Protein AF-W4LZW8-F1 (afdb_monomer)

Secondary structure (DSSP, 8-state):
-------------TT---TTTSS-HHHHHHHHHHHHHHHHHHHHHHHHHHHHHHHHHHHHHHHH--HHHHHHHTT--HHHHHHH-SSHHHHHHHHHHHHHHHHHHHHHHHHH--S-HHHHHHHHHHHTT-

Radius of gyration: 27.64 Å; Cα contacts (8 Å, |Δi|>4): 59; chains: 1; bounding box: 55×24×98 Å

Foldseek 3Di:
DDDDDDDPPDDDDPDPPDVVCVVPPVVVVVVVVVVVVVVVVLVVVLVLLLVVQVVQCVVPNPVSRDLVVSCVVVVHDSVVSCVNPVDSVRSVVVNVVVVVVVLVVLLVVLVPDPDDPVVSVVSSVVVVVD

InterPro domains:
  IPR001647 DNA-binding HTH domain, TetR-type [PF00440] (49-95)
  IPR001647 DNA-binding HTH domain, TetR-type [PR00455] (49-62)
  IPR001647 DNA-binding HTH domain, TetR-type [PR00455] (70-93)
  IPR001647 DNA-binding HTH domain, TetR-type [PS50977] (43-103)
  IPR009057 Homedomain-like superfamily [SSF46689] (37-109)
  IPR050109 HTH-type, TetR-like transcriptional regulator [PTHR30055] (33-118)

Solvent-accessible surface area (backbone atoms only — not comparable to full-atom values): 7794 Å² total; per-residue (Å²): 138,80,88,86,84,80,84,81,88,72,80,78,75,95,80,80,85,57,76,82,66,71,66,41,63,67,58,53,51,49,52,50,51,50,50,53,51,52,49,51,57,50,50,54,48,51,53,52,53,49,53,52,48,49,53,33,34,73,77,46,35,81,82,46,49,48,68,65,60,48,17,61,76,67,77,45,54,61,69,60,48,46,72,79,35,87,46,67,67,52,51,51,50,51,49,53,52,52,51,52,52,53,51,51,50,43,52,55,56,20,67,69,46,94,59,57,72,70,54,23,51,48,54,33,58,58,61,75,76,109

Nearest PDB structures (foldseek):
  6o6o-assembly1_B  TM=8.878E-01  e=2.098E-03  Mycobacterium tuberculosis
  7amt-assembly1_A  TM=8.253E-01  e=6.378E-03  Vibrio alginolyticus
  7amt-assembly1_B  TM=8.260E-01  e=1.080E-02  Vibrio alginolyticus
  2ras-assembly1_A  TM=7.663E-01  e=1.080E-02  Novosphingobium aromaticivorans DSM 12444
  2oi8-assembly1_A-2  TM=8.938E-01  e=2.450E-02  Streptomyces coelicolor

Organism: NCBI:txid1429439

pLDDT: mean 80.89, std 19.83, range [30.4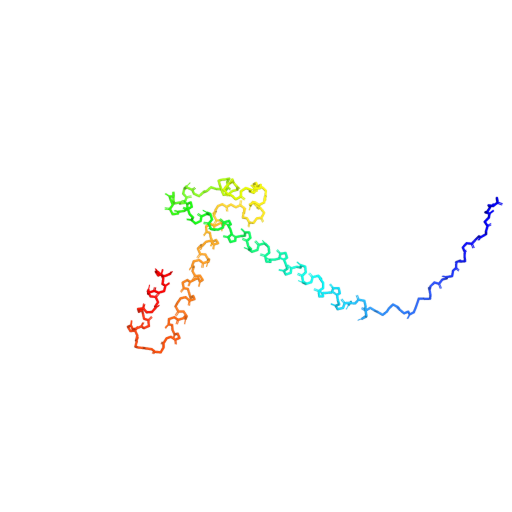1, 98.06]

Mean predicted aligned error: 12.81 Å

Structure (mmCIF, N/CA/C/O backbone):
data_AF-W4LZW8-F1
#
_entry.id   AF-W4LZW8-F1
#
loop_
_atom_site.group_PDB
_atom_site.id
_atom_site.type_symbol
_atom_site.label_atom_id
_atom_site.label_alt_id
_atom_site.label_comp_id
_atom_site.label_asym_id
_atom_site.label_entity_id
_atom_site.label_seq_id
_atom_site.pdbx_PDB_ins_code
_atom_site.Cartn_x
_atom_site.Cartn_y
_atom_site.Cartn_z
_atom_site.occupancy
_atom_site.B_iso_or_equiv
_atom_site.auth_seq_id
_atom_site.auth_comp_id
_atom_site.auth_asym_id
_atom_site.auth_atom_id
_atom_site.pdbx_PDB_model_num
ATOM 1 N N . MET A 1 1 ? 20.388 -12.692 67.267 1.00 38.53 1 MET A N 1
ATOM 2 C CA . MET A 1 1 ? 19.864 -11.326 67.482 1.00 38.53 1 MET A CA 1
ATOM 3 C C . MET A 1 1 ? 21.015 -10.372 67.188 1.00 38.53 1 MET A C 1
ATOM 5 O O . MET A 1 1 ? 21.883 -10.217 68.027 1.00 38.53 1 MET A O 1
ATOM 9 N N . THR A 1 2 ? 21.331 -10.168 65.909 1.00 36.78 2 THR A N 1
ATOM 10 C CA . THR A 1 2 ? 20.801 -9.127 64.997 1.00 36.78 2 THR A CA 1
ATOM 11 C C . THR A 1 2 ? 21.436 -7.756 65.234 1.00 36.78 2 THR A C 1
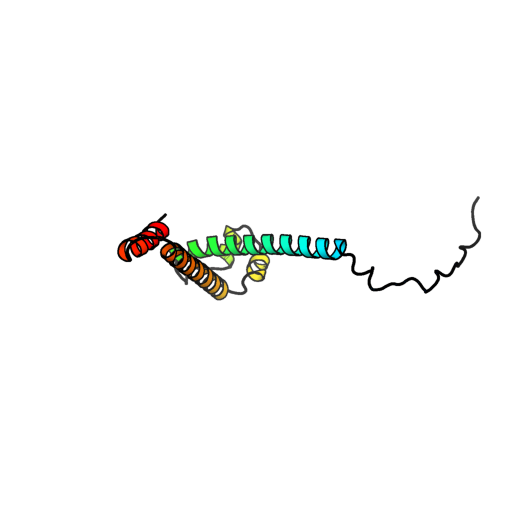ATOM 13 O O . THR A 1 2 ? 21.139 -7.128 66.242 1.00 36.78 2 THR A O 1
ATOM 16 N N . SER A 1 3 ? 22.181 -7.316 64.205 1.00 30.41 3 SER A N 1
ATOM 17 C CA . SER A 1 3 ? 22.252 -5.934 63.690 1.00 30.41 3 SER A CA 1
ATOM 18 C C . SER A 1 3 ? 23.046 -4.909 64.511 1.00 30.41 3 SER A C 1
ATOM 20 O O . SER A 1 3 ? 22.818 -4.759 65.698 1.00 30.41 3 SER A O 1
ATOM 22 N N . THR A 1 4 ? 23.967 -4.104 63.975 1.00 40.25 4 THR A N 1
ATOM 23 C CA . THR A 1 4 ? 24.503 -3.840 62.620 1.00 40.25 4 THR A CA 1
ATOM 24 C C . THR A 1 4 ? 25.813 -3.056 62.833 1.00 40.25 4 THR A C 1
ATOM 26 O O . THR A 1 4 ? 25.855 -2.251 63.766 1.00 40.25 4 THR A O 1
ATOM 29 N N . PRO A 1 5 ? 26.832 -3.165 61.958 1.00 36.16 5 PRO A N 1
ATOM 30 C CA . PRO A 1 5 ? 27.616 -1.965 61.674 1.00 36.16 5 PRO A CA 1
ATOM 31 C C . PRO A 1 5 ? 27.781 -1.682 60.173 1.00 36.16 5 PRO A C 1
ATOM 33 O O . PRO A 1 5 ? 28.109 -2.554 59.380 1.00 36.16 5 PRO A O 1
ATOM 36 N N . ALA A 1 6 ? 27.495 -0.416 59.859 1.00 43.62 6 ALA A N 1
ATOM 37 C CA . ALA A 1 6 ? 27.974 0.455 58.786 1.00 43.62 6 ALA A CA 1
ATOM 38 C C . ALA A 1 6 ? 28.478 -0.154 57.459 1.00 43.62 6 ALA A C 1
ATOM 40 O O . ALA A 1 6 ? 29.506 -0.821 57.398 1.00 43.62 6 ALA A O 1
ATOM 41 N N . LEU A 1 7 ? 27.820 0.251 56.364 1.00 49.19 7 LEU A N 1
ATOM 42 C CA . LEU A 1 7 ? 28.400 0.250 55.018 1.00 49.19 7 LEU A CA 1
ATOM 43 C C . LEU A 1 7 ? 29.714 1.056 55.004 1.00 49.19 7 LEU A C 1
ATOM 45 O O . LEU A 1 7 ? 29.702 2.208 55.452 1.00 49.19 7 LEU A O 1
ATOM 49 N N . PRO A 1 8 ? 30.816 0.542 54.431 1.00 38.59 8 PRO A N 1
ATOM 50 C CA . PRO A 1 8 ? 31.935 1.391 54.070 1.00 38.59 8 PRO A CA 1
ATOM 51 C C . PRO A 1 8 ? 31.528 2.242 52.865 1.00 38.59 8 PRO A C 1
ATOM 53 O O . PRO A 1 8 ? 31.247 1.735 51.779 1.00 38.59 8 PRO A O 1
ATOM 56 N N . SER A 1 9 ? 31.500 3.558 53.066 1.00 49.22 9 SER A N 1
ATOM 57 C CA . SER A 1 9 ? 31.494 4.541 51.991 1.00 49.22 9 SER A CA 1
ATOM 58 C C . SER A 1 9 ? 32.859 4.520 51.297 1.00 49.22 9 SER A C 1
ATOM 60 O O . SER A 1 9 ? 33.755 5.286 51.659 1.00 49.22 9 SER A O 1
ATOM 62 N N . GLU A 1 10 ? 33.047 3.641 50.320 1.00 41.56 10 GLU A N 1
ATOM 63 C CA . GLU A 1 10 ? 34.252 3.657 49.495 1.00 41.56 10 GLU A CA 1
ATOM 64 C C . GLU A 1 10 ? 33.929 4.280 48.141 1.00 41.56 10 GLU A C 1
ATOM 66 O O . GLU A 1 10 ? 33.232 3.728 47.292 1.00 41.56 10 GLU A O 1
ATOM 71 N N . LYS A 1 11 ? 34.382 5.524 48.006 1.00 40.31 11 LYS A N 1
ATOM 72 C CA . LYS A 1 11 ? 34.258 6.364 46.823 1.00 40.31 11 LYS A CA 1
ATOM 73 C C . LYS A 1 11 ? 34.828 5.616 45.614 1.00 40.31 11 LYS A C 1
ATOM 75 O O . LYS A 1 11 ? 36.042 5.439 45.524 1.00 40.31 11 LYS A O 1
ATOM 80 N N . ALA A 1 12 ? 33.968 5.216 44.677 1.00 42.91 12 ALA A N 1
ATOM 81 C CA . ALA A 1 12 ? 34.404 4.771 43.359 1.00 42.91 12 ALA A CA 1
ATOM 82 C C . ALA A 1 12 ? 35.243 5.893 42.720 1.00 42.91 12 ALA A C 1
ATOM 84 O O . ALA A 1 12 ? 34.799 7.039 42.620 1.00 42.91 12 ALA A O 1
ATOM 85 N N . LYS A 1 13 ? 36.496 5.577 42.385 1.00 40.72 13 LYS A N 1
ATOM 86 C CA . LYS A 1 13 ? 37.484 6.527 41.861 1.00 40.72 13 LYS A CA 1
ATOM 87 C C . LYS A 1 13 ? 36.990 7.136 40.534 1.00 40.72 13 LYS A C 1
ATOM 89 O O . LYS A 1 13 ? 36.634 6.379 39.634 1.00 40.72 13 LYS A O 1
ATOM 94 N N . PRO 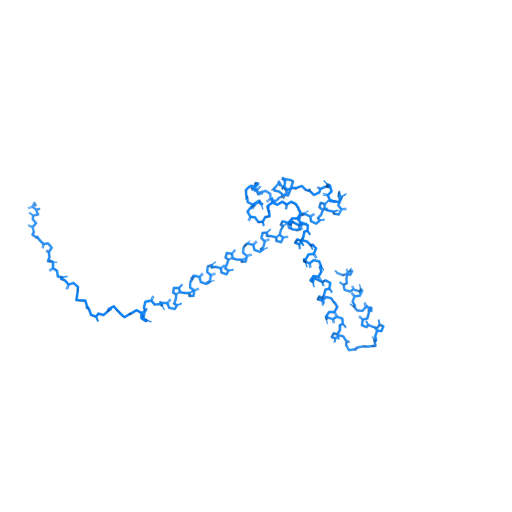A 1 14 ? 37.001 8.470 40.370 1.00 45.50 14 PRO A N 1
ATOM 95 C CA . PRO A 1 14 ? 36.499 9.131 39.169 1.00 45.50 14 PRO A CA 1
ATOM 96 C C . PRO A 1 14 ? 37.608 9.279 38.117 1.00 45.50 14 PRO A C 1
ATOM 98 O O . PRO A 1 14 ? 38.033 10.397 37.853 1.00 45.50 14 PRO A O 1
ATOM 101 N N . HIS A 1 15 ? 38.118 8.177 37.550 1.00 45.38 15 HIS A N 1
ATOM 102 C CA . HIS A 1 15 ? 39.120 8.281 36.474 1.00 45.38 15 HIS A CA 1
ATOM 103 C C . HIS A 1 15 ? 39.057 7.259 35.327 1.00 45.38 15 HIS A C 1
ATOM 105 O O . HIS A 1 15 ? 39.804 7.446 34.377 1.00 45.38 15 HIS A O 1
ATOM 111 N N . ASP A 1 16 ? 38.119 6.304 35.317 1.00 43.69 16 ASP A N 1
ATOM 112 C CA . ASP A 1 16 ? 37.977 5.336 34.207 1.00 43.69 16 ASP A CA 1
ATOM 113 C C . ASP A 1 16 ? 36.577 5.358 33.561 1.00 43.69 16 ASP A C 1
ATOM 115 O O . ASP A 1 16 ? 36.010 4.324 33.218 1.00 43.69 16 ASP A O 1
ATOM 119 N N . PHE A 1 17 ? 35.976 6.541 33.403 1.00 53.06 17 PHE A N 1
ATOM 120 C CA . PHE A 1 17 ? 34.810 6.693 32.526 1.00 53.06 17 PHE A CA 1
ATOM 121 C C . PHE A 1 17 ? 35.321 7.041 31.125 1.00 53.06 17 PHE A C 1
ATOM 123 O O . PHE A 1 17 ? 35.410 8.213 30.770 1.00 53.06 17 PHE A O 1
ATOM 130 N N . ASP A 1 18 ? 35.735 6.025 30.366 1.00 54.31 18 ASP A N 1
ATOM 131 C CA . ASP A 1 18 ? 36.104 6.183 28.959 1.00 54.31 18 ASP A CA 1
ATOM 132 C C . ASP A 1 18 ? 34.827 6.185 28.091 1.00 54.31 18 ASP A C 1
ATOM 134 O O . ASP A 1 18 ? 34.208 5.133 27.895 1.00 54.31 18 ASP A O 1
ATOM 138 N N . PRO A 1 19 ? 34.391 7.339 27.553 1.00 49.47 19 PRO A N 1
ATOM 139 C CA . PRO A 1 19 ? 33.178 7.424 26.744 1.00 49.47 19 PRO A CA 1
ATOM 140 C C . PRO A 1 19 ? 33.281 6.665 25.408 1.00 49.47 19 PRO A C 1
ATOM 142 O O . PRO A 1 19 ? 32.253 6.450 24.766 1.00 49.47 19 PRO A O 1
ATOM 145 N N . LEU A 1 20 ? 34.479 6.233 24.990 1.00 51.66 20 LEU A N 1
ATOM 146 C CA . LEU A 1 20 ? 34.696 5.499 23.738 1.00 51.66 20 LEU A CA 1
ATOM 147 C C . LEU A 1 20 ? 34.488 3.981 23.869 1.00 51.66 20 LEU A C 1
ATOM 149 O O . LEU A 1 20 ? 34.338 3.310 22.850 1.00 51.66 20 LEU A O 1
ATOM 153 N N . THR A 1 21 ? 34.404 3.439 25.090 1.00 52.66 21 THR A N 1
ATOM 154 C CA . THR A 1 21 ? 34.023 2.031 25.340 1.00 52.66 21 THR A CA 1
ATOM 155 C C . THR A 1 21 ? 32.546 1.866 25.715 1.00 52.66 21 THR A C 1
ATOM 157 O O . THR A 1 21 ? 32.000 0.774 25.585 1.00 52.66 21 THR A O 1
ATOM 160 N N . PHE A 1 22 ? 31.866 2.952 26.109 1.00 49.91 22 PHE A N 1
ATOM 161 C CA . PHE A 1 22 ? 30.431 2.964 26.428 1.00 49.91 22 PHE A CA 1
ATOM 162 C C . PHE A 1 22 ? 29.524 2.829 25.190 1.00 49.91 22 PHE A C 1
ATOM 164 O O . PHE A 1 22 ? 28.357 2.453 25.308 1.00 49.91 22 PHE A O 1
ATOM 171 N N . PHE A 1 23 ? 30.050 3.082 23.987 1.00 53.72 23 PHE A N 1
ATOM 172 C CA . PHE A 1 23 ? 29.369 2.762 22.730 1.00 53.72 23 PHE A CA 1
ATOM 173 C C . PHE A 1 23 ? 29.531 1.261 22.439 1.00 53.72 23 PHE A C 1
ATOM 175 O O . PHE A 1 23 ? 30.196 0.853 21.488 1.00 53.72 23 PHE A O 1
ATOM 182 N N . ASP A 1 24 ? 28.976 0.433 23.329 1.00 64.44 24 ASP A N 1
ATOM 183 C CA . ASP A 1 24 ? 29.031 -1.020 23.234 1.00 64.44 24 ASP A CA 1
ATOM 184 C C . ASP A 1 24 ? 28.456 -1.448 21.878 1.00 64.44 24 ASP A C 1
ATOM 186 O O . ASP A 1 24 ? 27.274 -1.271 21.563 1.00 64.44 24 ASP A O 1
ATOM 190 N N . VAL A 1 25 ? 29.337 -1.977 21.034 1.00 64.69 25 VAL A N 1
ATOM 191 C CA . VAL A 1 25 ? 29.007 -2.399 19.675 1.00 64.69 25 VAL A CA 1
ATOM 192 C C . VAL A 1 25 ? 27.906 -3.465 19.704 1.00 64.69 25 VAL A C 1
ATOM 194 O O . VAL A 1 25 ? 27.023 -3.443 18.851 1.00 64.69 25 VAL A O 1
ATOM 197 N N . SER A 1 26 ? 27.873 -4.328 20.724 1.00 68.25 26 SER A N 1
ATOM 198 C CA . SER A 1 26 ? 26.813 -5.3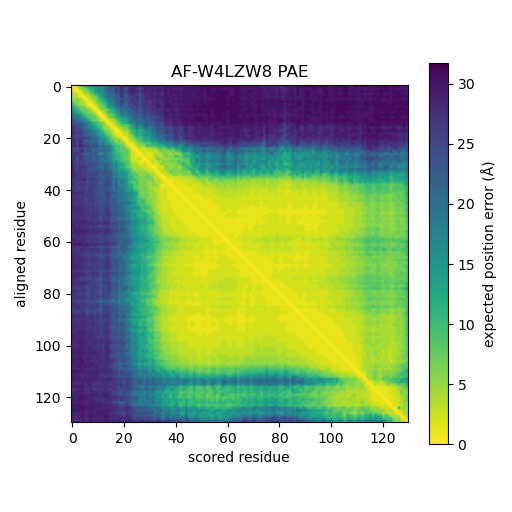23 20.926 1.00 68.25 26 SER A CA 1
ATOM 199 C C . SER A 1 26 ? 25.461 -4.677 21.278 1.00 68.25 26 SER A C 1
ATOM 201 O O . SER A 1 26 ? 24.433 -5.121 20.764 1.00 68.25 26 SER A O 1
ATOM 203 N N . TYR A 1 27 ? 25.429 -3.578 22.038 1.00 70.25 27 TYR A N 1
ATOM 204 C CA . TYR A 1 27 ? 24.214 -2.789 22.268 1.00 70.25 27 TYR A CA 1
ATOM 205 C C . TYR A 1 27 ? 23.687 -2.174 20.967 1.00 70.25 27 TYR A C 1
ATOM 207 O O . TYR A 1 27 ? 22.500 -2.297 20.668 1.00 70.25 27 TYR A O 1
ATOM 215 N N . ILE A 1 28 ? 24.556 -1.584 20.141 1.00 72.69 28 ILE A N 1
ATOM 216 C CA . ILE A 1 28 ? 24.159 -1.005 18.843 1.00 72.69 28 ILE A CA 1
ATOM 217 C C . ILE A 1 28 ? 23.668 -2.095 17.893 1.00 72.69 28 ILE A C 1
ATOM 219 O O . ILE A 1 28 ? 22.607 -1.936 17.294 1.00 72.69 28 ILE A O 1
ATOM 223 N N . TYR A 1 29 ? 24.372 -3.227 17.800 1.00 68.62 29 TYR A N 1
ATOM 224 C CA . TYR A 1 29 ? 23.912 -4.380 17.024 1.00 68.62 29 TYR A CA 1
ATOM 225 C C . TYR A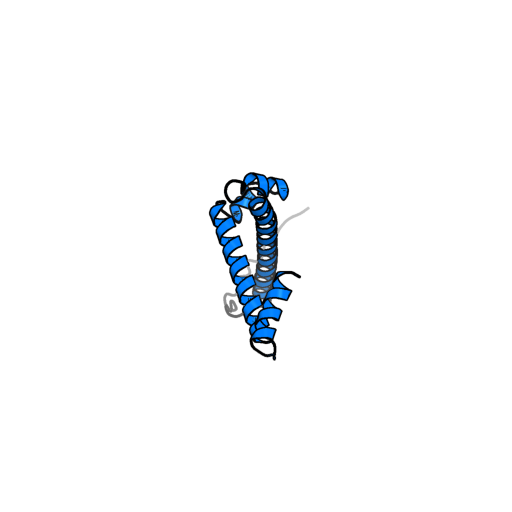 1 29 ? 22.572 -4.913 17.542 1.00 68.62 29 TYR A C 1
ATOM 227 O O . TYR A 1 29 ? 21.697 -5.213 16.734 1.00 68.62 29 TYR A O 1
ATOM 235 N N . GLY A 1 30 ? 22.365 -4.982 18.859 1.00 69.62 30 GLY A N 1
ATOM 236 C CA . GLY A 1 30 ? 21.100 -5.392 19.470 1.00 69.62 30 GLY A CA 1
ATOM 237 C C . GLY A 1 30 ? 19.946 -4.436 19.153 1.00 69.62 30 GLY A C 1
ATOM 238 O O . GLY A 1 30 ? 18.866 -4.876 18.752 1.00 69.62 30 GLY A O 1
ATOM 239 N N . VAL A 1 31 ? 20.177 -3.124 19.256 1.00 73.06 31 VAL A N 1
ATOM 240 C CA . VAL A 1 31 ? 19.201 -2.081 18.903 1.00 73.06 31 VAL A CA 1
ATOM 241 C C . VAL A 1 31 ? 18.897 -2.104 17.403 1.00 73.06 31 VAL A C 1
ATOM 243 O O . VAL A 1 31 ? 17.725 -2.081 17.021 1.00 73.06 31 VAL A O 1
ATOM 246 N N . MET A 1 32 ? 19.910 -2.218 16.540 1.00 73.25 32 MET A N 1
ATOM 247 C CA . MET A 1 32 ? 19.727 -2.330 15.089 1.00 73.25 32 MET A CA 1
ATOM 248 C C . MET A 1 32 ? 18.999 -3.619 14.699 1.00 73.25 32 MET A C 1
ATOM 250 O O . MET A 1 32 ? 18.097 -3.575 13.864 1.00 73.25 32 MET A O 1
ATOM 254 N N . ALA A 1 33 ? 19.322 -4.756 15.321 1.00 73.56 33 ALA A N 1
ATOM 255 C CA . ALA A 1 33 ? 18.659 -6.033 15.064 1.00 73.56 33 ALA A CA 1
ATOM 256 C C . ALA A 1 33 ? 17.181 -6.009 15.484 1.00 73.56 33 ALA A C 1
ATOM 258 O O . ALA A 1 33 ? 16.322 -6.488 14.737 1.00 73.56 33 ALA A O 1
ATOM 259 N N . ASN A 1 34 ? 16.869 -5.411 16.638 1.00 79.62 34 ASN A N 1
ATOM 260 C CA . ASN A 1 34 ? 15.494 -5.226 17.104 1.00 79.62 34 ASN A CA 1
ATOM 261 C C . ASN A 1 34 ? 14.721 -4.272 16.175 1.00 79.62 34 ASN A C 1
ATOM 263 O O . ASN A 1 34 ? 13.626 -4.596 15.718 1.00 79.62 34 ASN A O 1
ATOM 267 N N . THR A 1 35 ? 15.340 -3.155 15.789 1.00 83.50 35 THR A N 1
ATOM 268 C CA . THR A 1 35 ? 14.755 -2.190 14.845 1.00 83.50 35 THR A CA 1
ATOM 269 C C . THR A 1 35 ? 14.497 -2.829 13.481 1.00 83.50 35 THR A C 1
ATOM 271 O O . THR A 1 35 ? 13.417 -2.662 12.926 1.00 83.50 35 THR A O 1
ATOM 274 N N . ALA A 1 36 ? 15.426 -3.637 12.966 1.00 86.38 36 ALA A N 1
ATOM 275 C CA . ALA A 1 36 ? 15.260 -4.345 11.699 1.00 86.38 36 ALA A CA 1
ATOM 276 C C . ALA A 1 36 ? 14.149 -5.404 11.761 1.00 86.38 36 ALA A C 1
ATOM 278 O O . ALA A 1 36 ? 13.406 -5.573 10.795 1.00 86.38 36 ALA A O 1
ATOM 279 N N . ARG A 1 37 ? 14.005 -6.117 12.887 1.00 85.44 37 ARG A N 1
ATOM 280 C CA . ARG A 1 37 ? 12.881 -7.041 13.097 1.00 85.44 37 ARG A CA 1
ATOM 281 C C . ARG A 1 37 ? 11.554 -6.289 13.116 1.00 85.44 37 ARG A C 1
ATOM 283 O O . ARG A 1 37 ? 10.655 -6.656 12.368 1.00 85.44 37 ARG A O 1
ATOM 290 N N . LYS A 1 38 ? 11.465 -5.224 13.910 1.00 88.19 38 LYS A N 1
ATOM 291 C CA . LYS A 1 38 ? 10.271 -4.384 14.009 1.00 88.19 38 LYS A CA 1
ATOM 292 C C . LYS A 1 38 ? 9.906 -3.756 12.661 1.00 88.19 38 LYS A C 1
ATOM 294 O O . LYS A 1 38 ? 8.735 -3.733 12.311 1.00 88.19 38 LYS A O 1
ATOM 299 N N . GLN A 1 39 ? 10.896 -3.320 11.881 1.00 90.25 39 GLN A N 1
ATOM 300 C CA . GLN A 1 39 ? 10.688 -2.797 10.530 1.00 90.25 39 GLN A CA 1
ATOM 301 C C . GLN A 1 39 ? 10.137 -3.866 9.584 1.00 90.25 39 GLN A C 1
ATOM 303 O O . GLN A 1 39 ? 9.231 -3.583 8.810 1.00 90.25 39 GLN A O 1
ATOM 308 N N . ARG A 1 40 ? 10.649 -5.103 9.647 1.00 90.88 40 ARG A N 1
ATOM 309 C CA . ARG A 1 40 ? 10.106 -6.212 8.847 1.00 90.88 40 ARG A CA 1
ATOM 310 C C . ARG A 1 40 ? 8.663 -6.523 9.225 1.00 90.88 40 ARG A C 1
ATOM 312 O O . ARG A 1 40 ? 7.839 -6.672 8.336 1.00 90.88 40 ARG A O 1
ATOM 319 N N . GLU A 1 41 ? 8.358 -6.589 10.518 1.00 92.75 41 GLU A N 1
ATOM 320 C CA . GLU A 1 41 ? 6.989 -6.807 11.007 1.00 92.75 41 GLU A CA 1
ATOM 321 C C . GLU A 1 41 ? 6.052 -5.663 10.581 1.00 92.75 41 GLU A C 1
ATOM 323 O O . GLU A 1 41 ? 4.907 -5.906 10.202 1.00 92.75 41 GLU A O 1
ATOM 328 N N . TRP A 1 42 ? 6.549 -4.422 10.587 1.00 92.56 42 TRP A N 1
ATOM 329 C CA . TRP A 1 42 ? 5.822 -3.253 10.096 1.00 92.56 42 TRP A CA 1
ATOM 330 C C . TRP A 1 42 ? 5.518 -3.357 8.599 1.00 92.56 42 TRP A C 1
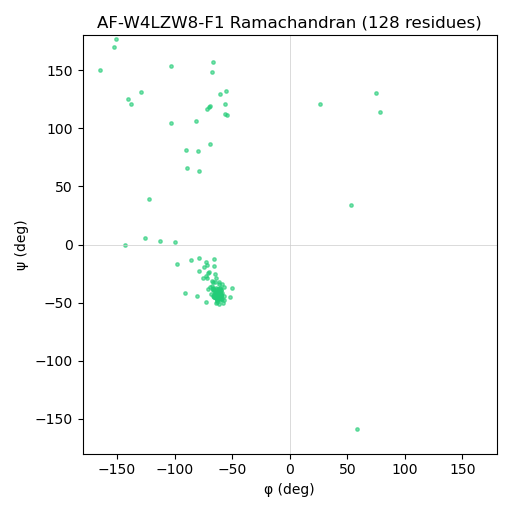ATOM 332 O O . TRP A 1 42 ? 4.365 -3.219 8.200 1.00 92.56 42 TRP A O 1
ATOM 342 N N . GLN A 1 43 ? 6.530 -3.674 7.788 1.00 93.56 43 GLN A N 1
ATOM 343 C CA . GLN A 1 43 ? 6.383 -3.816 6.340 1.00 93.56 43 GLN A CA 1
ATOM 344 C C . GLN A 1 43 ? 5.439 -4.965 5.973 1.00 93.56 43 GLN A C 1
ATOM 346 O O . GLN A 1 43 ? 4.570 -4.805 5.125 1.00 93.56 43 GLN A O 1
ATOM 351 N N . GLN A 1 44 ? 5.559 -6.105 6.660 1.00 95.00 44 GLN A N 1
ATOM 352 C CA . GLN A 1 44 ? 4.676 -7.255 6.462 1.00 95.00 44 GLN A CA 1
ATOM 353 C C . GLN A 1 44 ? 3.212 -6.900 6.733 1.00 95.00 44 GLN A C 1
ATOM 355 O O . GLN A 1 44 ? 2.328 -7.344 6.003 1.00 95.00 44 GLN A O 1
ATOM 360 N N . ARG A 1 45 ? 2.940 -6.089 7.762 1.00 95.69 45 ARG A N 1
ATOM 361 C CA . ARG A 1 45 ? 1.582 -5.596 8.024 1.00 95.69 45 ARG A CA 1
ATOM 362 C C . ARG A 1 45 ? 1.089 -4.668 6.929 1.00 95.69 45 ARG A C 1
ATOM 364 O O . ARG A 1 45 ? -0.045 -4.839 6.493 1.00 95.69 45 ARG A O 1
ATOM 371 N N . GLU A 1 46 ? 1.911 -3.728 6.470 1.00 96.62 46 GLU A N 1
ATOM 372 C CA . GLU A 1 46 ? 1.542 -2.874 5.336 1.00 96.62 46 GLU A CA 1
ATOM 373 C C . GLU A 1 46 ? 1.199 -3.712 4.103 1.00 96.62 46 GLU A C 1
ATOM 375 O O . GLU A 1 46 ? 0.163 -3.485 3.486 1.00 96.62 46 GLU A O 1
ATOM 380 N N . ASP A 1 47 ? 1.988 -4.740 3.791 1.00 96.62 47 ASP A N 1
ATOM 381 C CA . ASP A 1 47 ? 1.727 -5.608 2.641 1.00 96.62 47 ASP A CA 1
ATOM 382 C C . ASP A 1 47 ? 0.401 -6.378 2.769 1.00 96.62 47 ASP A C 1
ATOM 384 O O . ASP A 1 47 ? -0.338 -6.493 1.786 1.00 96.62 47 ASP A O 1
ATOM 388 N N . LEU A 1 48 ? 0.053 -6.846 3.975 1.00 97.50 48 LEU A N 1
ATOM 389 C CA . LEU A 1 48 ? -1.247 -7.471 4.256 1.00 97.50 48 LEU A CA 1
ATOM 390 C C . LEU A 1 48 ? -2.407 -6.481 4.072 1.00 97.50 48 LEU A C 1
ATOM 392 O O . LEU A 1 48 ? -3.393 -6.801 3.402 1.00 97.50 48 LEU A O 1
ATOM 396 N N . ILE A 1 49 ? -2.270 -5.267 4.614 1.00 97.94 49 ILE A N 1
ATOM 397 C CA . ILE A 1 49 ? -3.247 -4.176 4.472 1.00 97.94 49 ILE A CA 1
ATOM 398 C C . ILE A 1 49 ? -3.472 -3.851 2.994 1.00 97.94 49 ILE A C 1
ATOM 400 O O . ILE A 1 49 ? -4.613 -3.830 2.523 1.00 97.94 49 ILE A O 1
ATOM 404 N N . LEU A 1 50 ? -2.390 -3.657 2.239 1.00 97.94 50 LEU A N 1
ATOM 405 C CA . LEU A 1 50 ? -2.441 -3.331 0.815 1.00 97.94 50 LEU A CA 1
ATOM 406 C C . LEU A 1 50 ? -2.984 -4.499 -0.021 1.00 97.94 50 LEU A C 1
ATOM 408 O O . LEU A 1 50 ? -3.643 -4.271 -1.035 1.00 97.94 50 LEU A O 1
ATOM 412 N N . GLY A 1 51 ? -2.754 -5.746 0.399 1.00 97.56 51 GLY A N 1
ATOM 413 C CA . GLY A 1 51 ? -3.333 -6.942 -0.216 1.00 97.56 51 GLY A CA 1
ATOM 414 C C . GLY A 1 51 ? -4.862 -6.960 -0.154 1.00 97.56 51 GLY A C 1
ATOM 415 O O . GLY A 1 51 ? -5.517 -7.103 -1.188 1.00 97.56 51 GLY A O 1
ATOM 416 N N . VAL A 1 52 ? -5.434 -6.746 1.033 1.00 97.94 52 VAL A N 1
ATOM 417 C CA . VAL A 1 52 ? -6.895 -6.676 1.221 1.00 97.94 52 VAL A CA 1
ATOM 418 C C . VAL A 1 52 ? -7.489 -5.466 0.502 1.00 97.94 52 VAL A C 1
ATOM 420 O O . VAL A 1 52 ? -8.493 -5.585 -0.203 1.00 97.94 52 VAL A O 1
ATOM 423 N N . ALA A 1 53 ? -6.847 -4.304 0.621 1.00 98.06 53 ALA A N 1
ATOM 424 C CA . ALA A 1 53 ? -7.288 -3.085 -0.044 1.00 98.06 53 ALA A CA 1
ATOM 425 C C . ALA A 1 53 ? -7.306 -3.219 -1.578 1.00 98.06 53 ALA A C 1
ATOM 427 O O . ALA A 1 53 ? -8.232 -2.722 -2.222 1.00 98.06 53 ALA A O 1
ATOM 428 N N . ARG A 1 54 ? -6.335 -3.932 -2.170 1.00 97.50 54 ARG A N 1
ATOM 429 C CA . ARG A 1 54 ? -6.334 -4.255 -3.607 1.00 97.50 54 ARG A CA 1
ATOM 430 C C . ARG A 1 54 ? -7.567 -5.055 -4.017 1.00 97.50 54 ARG A C 1
ATOM 432 O O . ARG A 1 54 ? -8.172 -4.710 -5.026 1.00 97.50 54 ARG A O 1
ATOM 439 N N . GLN A 1 55 ? -7.967 -6.065 -3.244 1.00 97.19 55 GLN A N 1
ATOM 440 C CA . GLN A 1 55 ? -9.186 -6.826 -3.549 1.00 97.19 55 GLN A CA 1
ATOM 441 C C . GLN A 1 55 ? -10.436 -5.944 -3.501 1.00 97.19 55 GLN A C 1
ATOM 443 O O . GLN A 1 55 ? -11.219 -5.927 -4.446 1.00 97.19 55 GLN A O 1
ATOM 448 N N . MET A 1 56 ? -10.571 -5.109 -2.467 1.00 97.56 56 MET A N 1
ATOM 449 C CA . MET A 1 56 ? -11.700 -4.175 -2.372 1.00 97.56 56 MET A CA 1
ATOM 450 C C . MET A 1 56 ? -11.753 -3.187 -3.545 1.00 97.56 56 MET A C 1
ATOM 452 O O . MET A 1 56 ? -12.838 -2.862 -4.028 1.00 97.56 56 MET A O 1
ATOM 456 N N . LEU A 1 57 ? -10.592 -2.719 -4.019 1.00 96.75 57 LEU A N 1
ATOM 457 C CA . LEU A 1 57 ? -10.501 -1.861 -5.202 1.00 96.75 57 LEU A CA 1
ATOM 458 C C . LEU A 1 57 ? -10.918 -2.592 -6.483 1.00 96.75 57 LEU A C 1
ATOM 460 O O . LEU A 1 57 ? -11.582 -1.984 -7.320 1.00 96.75 57 LEU A O 1
ATOM 464 N N . LEU A 1 58 ? -10.554 -3.865 -6.646 1.00 95.75 58 LEU A N 1
ATOM 465 C CA . LEU A 1 58 ? -10.957 -4.662 -7.810 1.00 95.75 58 LEU A CA 1
ATOM 466 C C . LEU A 1 58 ? -12.469 -4.925 -7.829 1.00 95.75 58 LEU A C 1
ATOM 468 O O . LEU A 1 58 ? -13.079 -4.892 -8.895 1.00 95.75 58 LEU A O 1
ATOM 472 N N . GLU A 1 59 ? -13.077 -5.147 -6.665 1.00 96.31 59 GLU A N 1
ATOM 473 C CA . GLU A 1 59 ? -14.506 -5.457 -6.542 1.00 96.31 59 GLU A CA 1
ATOM 474 C C . GLU A 1 59 ? -15.407 -4.216 -6.613 1.00 96.31 59 GLU A C 1
ATOM 476 O O . GLU A 1 59 ? -16.452 -4.236 -7.263 1.00 96.31 59 GLU A O 1
ATOM 481 N N . GLY A 1 60 ? -15.033 -3.138 -5.917 1.00 94.56 60 GLY A N 1
ATOM 482 C CA . GLY A 1 60 ? -15.899 -1.973 -5.696 1.00 94.56 60 GLY A CA 1
ATOM 483 C C . GLY A 1 60 ? -15.288 -0.636 -6.108 1.00 94.56 60 GLY A C 1
ATOM 484 O O . GLY A 1 60 ? -15.872 0.420 -5.838 1.00 94.56 60 GLY A O 1
ATOM 485 N N . GLY A 1 61 ? -14.106 -0.648 -6.725 1.00 95.12 61 GLY A N 1
ATOM 486 C CA . GLY A 1 61 ? -13.369 0.562 -7.061 1.00 95.12 61 GLY A CA 1
ATOM 487 C C . GLY A 1 61 ? -13.051 1.416 -5.832 1.00 95.12 61 GLY A C 1
ATOM 488 O O . GLY A 1 61 ? -13.070 0.974 -4.682 1.00 95.12 61 GLY A O 1
ATOM 489 N N . TYR A 1 62 ? -12.790 2.696 -6.075 1.00 95.38 62 TYR A N 1
ATOM 490 C CA . TYR A 1 62 ? -12.420 3.647 -5.026 1.00 95.38 62 TYR A CA 1
ATOM 491 C C . TYR A 1 62 ? -13.493 3.847 -3.939 1.00 95.38 62 TYR A C 1
ATOM 493 O O . TYR A 1 62 ? -13.182 4.118 -2.775 1.00 95.38 62 TYR A O 1
ATOM 501 N N . LEU A 1 63 ? -14.770 3.743 -4.315 1.00 95.94 63 LEU A N 1
ATOM 502 C CA . LEU A 1 63 ? -15.885 3.887 -3.377 1.00 95.94 63 LEU A CA 1
ATOM 503 C C . LEU A 1 63 ? -16.048 2.645 -2.491 1.00 95.94 63 LEU A C 1
ATOM 505 O O . LEU A 1 63 ? -16.481 2.782 -1.349 1.00 95.94 63 LEU A O 1
ATOM 509 N N . GLY A 1 64 ? -15.666 1.465 -2.987 1.00 94.69 64 GLY A N 1
ATOM 510 C CA . GLY A 1 64 ? -15.654 0.217 -2.222 1.00 94.69 64 GLY A CA 1
ATOM 511 C C . GLY A 1 64 ? -14.516 0.113 -1.203 1.00 94.69 64 GLY A C 1
ATOM 512 O O . GLY A 1 64 ? -14.626 -0.660 -0.251 1.00 94.69 64 GLY A O 1
ATOM 513 N N . LEU A 1 65 ? -13.452 0.909 -1.361 1.00 97.31 65 LEU A N 1
ATOM 514 C CA . LEU A 1 65 ? -12.324 0.946 -0.433 1.00 97.31 65 LEU A CA 1
ATOM 515 C C . LEU A 1 65 ? -12.728 1.586 0.905 1.00 97.31 65 LEU A C 1
ATOM 517 O O . LEU A 1 65 ? -13.083 2.768 0.965 1.00 97.31 65 LEU A O 1
ATOM 521 N N . ASN A 1 66 ? -12.638 0.810 1.986 1.00 97.19 66 ASN A N 1
ATOM 522 C CA . ASN A 1 66 ? -13.067 1.223 3.319 1.00 97.19 66 ASN A CA 1
ATOM 523 C C . ASN A 1 66 ? -12.090 0.730 4.401 1.00 97.19 66 ASN A C 1
ATOM 525 O O . ASN A 1 66 ? -11.843 -0.467 4.520 1.00 97.19 66 ASN A O 1
ATOM 529 N N . MET A 1 67 ? -11.586 1.662 5.215 1.00 97.69 67 MET A N 1
ATOM 530 C CA . MET A 1 67 ? -10.607 1.404 6.280 1.00 97.69 67 MET A CA 1
ATOM 531 C C . MET A 1 67 ? -11.119 0.441 7.359 1.00 97.69 67 MET A C 1
ATOM 533 O O . MET A 1 67 ? -10.374 -0.425 7.812 1.00 97.69 67 MET A O 1
ATOM 537 N N . ASP A 1 68 ? -12.393 0.549 7.736 1.00 97.31 68 ASP A N 1
ATOM 538 C CA . ASP A 1 68 ? -12.996 -0.313 8.754 1.00 97.31 68 ASP A CA 1
ATOM 539 C C . ASP A 1 68 ? -13.124 -1.750 8.253 1.00 97.31 68 ASP A C 1
ATOM 541 O O . ASP A 1 68 ? -12.764 -2.688 8.960 1.00 97.31 68 ASP A O 1
ATOM 545 N N . ARG A 1 69 ? -13.543 -1.925 6.994 1.00 97.31 69 ARG A N 1
ATOM 546 C CA . ARG A 1 69 ? -13.630 -3.255 6.376 1.00 97.31 69 ARG A CA 1
ATOM 547 C C . ARG A 1 69 ? -12.257 -3.908 6.236 1.00 97.31 69 ARG A C 1
ATOM 549 O O . ARG A 1 69 ? -12.164 -5.128 6.317 1.00 97.31 69 ARG A O 1
ATOM 556 N N . ILE A 1 70 ? -11.198 -3.123 6.019 1.00 97.50 70 ILE A N 1
ATOM 557 C CA . ILE A 1 70 ? -9.824 -3.647 5.999 1.00 97.50 70 ILE A CA 1
ATOM 558 C C . ILE A 1 70 ? -9.430 -4.148 7.393 1.00 97.50 70 ILE A C 1
ATOM 560 O O . ILE A 1 70 ? -8.873 -5.237 7.509 1.00 97.50 70 ILE A O 1
ATOM 564 N N . ALA A 1 71 ? -9.740 -3.380 8.444 1.00 97.31 71 ALA A N 1
ATOM 565 C CA . ALA A 1 71 ? -9.483 -3.781 9.826 1.00 97.31 71 ALA A CA 1
ATOM 566 C C . ALA A 1 71 ? -10.207 -5.090 10.177 1.00 97.31 71 ALA A C 1
ATOM 568 O O . ALA A 1 71 ? -9.589 -6.013 10.702 1.00 97.31 71 ALA A O 1
ATOM 569 N N . GLU A 1 72 ? -11.491 -5.185 9.821 1.00 97.44 72 GLU A N 1
ATOM 570 C CA . GLU A 1 72 ? -12.317 -6.380 10.019 1.00 97.44 72 GLU A CA 1
ATOM 571 C C . GLU A 1 72 ? -11.758 -7.597 9.275 1.00 97.44 72 GLU A C 1
ATOM 573 O O . GLU A 1 72 ? -11.601 -8.657 9.873 1.00 97.44 72 GLU A O 1
ATOM 578 N N . ALA A 1 73 ? -11.402 -7.442 7.997 1.00 96.94 73 ALA A N 1
ATOM 579 C CA . ALA A 1 73 ? -10.887 -8.534 7.171 1.00 96.94 73 ALA A CA 1
ATOM 580 C C . ALA A 1 73 ? -9.536 -9.092 7.652 1.00 96.94 73 ALA A C 1
ATOM 582 O O . ALA A 1 73 ? -9.218 -10.245 7.369 1.00 96.94 73 ALA A O 1
ATOM 583 N N . LEU A 1 74 ? -8.739 -8.282 8.354 1.00 96.81 74 LEU A N 1
ATOM 584 C CA . LEU A 1 74 ? -7.443 -8.678 8.914 1.00 96.81 74 LEU A CA 1
ATOM 585 C C . LEU A 1 74 ? -7.502 -9.016 10.409 1.00 96.81 74 LEU A C 1
ATOM 587 O O . LEU A 1 74 ? -6.460 -9.296 11.000 1.00 96.81 74 LEU A O 1
ATOM 591 N N . GLU A 1 75 ? -8.686 -8.957 11.025 1.00 96.69 75 GLU A N 1
ATOM 592 C CA . GLU A 1 75 ? -8.878 -9.124 12.472 1.00 96.69 75 GLU A CA 1
ATOM 593 C C . GLU A 1 75 ? -7.992 -8.175 13.307 1.00 96.69 75 GLU A C 1
ATOM 595 O O . GLU A 1 75 ? -7.525 -8.496 14.403 1.00 96.69 75 GLU A O 1
ATOM 600 N N . TYR A 1 76 ? -7.751 -6.968 12.788 1.00 96.12 76 TYR A N 1
ATOM 601 C CA . TYR A 1 76 ? -6.970 -5.928 13.451 1.00 96.12 76 TYR A CA 1
ATOM 602 C C . TYR A 1 76 ? -7.864 -4.854 14.054 1.00 96.12 76 TYR A C 1
ATOM 604 O O . TYR A 1 76 ? -8.969 -4.571 13.596 1.00 96.12 76 TYR A O 1
ATOM 612 N N . SER A 1 77 ? -7.358 -4.197 15.099 1.00 97.00 77 SER A N 1
ATOM 613 C CA . SER A 1 77 ? -8.040 -3.022 15.631 1.00 97.00 77 SER A CA 1
ATOM 614 C C . SER A 1 77 ? -7.985 -1.879 14.615 1.00 97.00 77 SER A C 1
ATOM 616 O O . SER A 1 77 ? -6.984 -1.713 13.913 1.00 97.00 77 SER A O 1
ATOM 618 N N . LYS A 1 78 ? -9.018 -1.025 14.594 1.00 96.06 78 LYS A N 1
ATOM 619 C CA . LYS A 1 78 ? -9.011 0.198 13.775 1.00 96.06 78 LYS A CA 1
ATOM 620 C C . LYS A 1 78 ? -7.746 1.021 14.031 1.00 96.06 78 LYS A C 1
ATOM 622 O O . LYS A 1 78 ? -7.071 1.412 13.089 1.00 96.06 78 LYS A O 1
ATOM 627 N N . GLY A 1 79 ? -7.374 1.202 15.302 1.00 97.00 79 GLY A N 1
ATOM 628 C CA . GLY A 1 79 ? -6.166 1.935 15.689 1.00 97.00 79 GLY A CA 1
ATOM 629 C C . GLY A 1 79 ? -4.886 1.361 15.078 1.00 97.00 79 GLY A C 1
ATOM 630 O O . GLY A 1 79 ? -4.021 2.127 14.676 1.00 97.00 79 GLY A O 1
ATOM 631 N N . THR A 1 80 ? -4.788 0.036 14.939 1.00 95.38 80 THR A N 1
ATOM 632 C CA . THR A 1 80 ? -3.655 -0.618 14.267 1.00 95.38 80 THR A CA 1
ATOM 633 C C . THR A 1 80 ? -3.597 -0.243 12.790 1.00 95.38 80 THR A C 1
ATOM 635 O O . THR A 1 80 ? -2.532 0.133 12.319 1.00 95.38 80 THR A O 1
ATOM 638 N N . ILE A 1 81 ? -4.721 -0.278 12.068 1.00 97.06 81 ILE A N 1
ATOM 639 C CA . ILE A 1 81 ? -4.758 0.131 10.654 1.00 97.06 81 ILE A CA 1
ATOM 640 C C . ILE A 1 81 ? -4.407 1.614 10.510 1.00 97.06 81 ILE A C 1
ATOM 642 O O . ILE A 1 81 ? -3.540 1.964 9.712 1.00 97.06 81 ILE A O 1
ATOM 646 N N . TYR A 1 82 ? -5.019 2.469 11.332 1.00 96.50 82 TYR A N 1
ATOM 647 C CA . TYR A 1 82 ? -4.785 3.914 11.309 1.00 96.50 82 TYR A CA 1
ATOM 648 C C . TYR A 1 82 ? -3.362 4.319 11.720 1.00 96.50 82 TYR A C 1
ATOM 650 O O . TYR A 1 82 ? -2.924 5.421 11.403 1.00 96.50 82 TYR A O 1
ATOM 658 N N . GLN A 1 83 ? -2.621 3.435 12.395 1.00 96.12 83 GLN A N 1
ATOM 659 C CA . GLN A 1 83 ? -1.205 3.639 12.690 1.00 96.12 83 GLN A CA 1
ATOM 660 C C . GLN A 1 83 ? -0.317 3.491 11.441 1.00 96.12 83 GLN A C 1
ATOM 662 O O . GLN A 1 83 ? 0.746 4.106 11.378 1.00 96.12 83 GLN A O 1
ATOM 667 N N . HIS A 1 84 ? -0.742 2.676 10.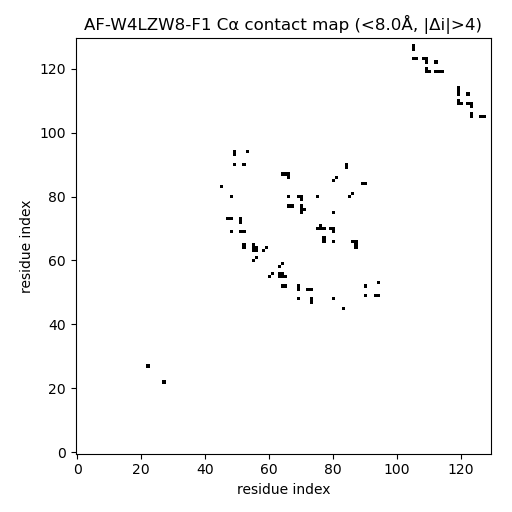473 1.00 95.81 84 HIS A N 1
ATOM 668 C CA . HIS A 1 84 ? -0.041 2.476 9.204 1.00 95.81 84 HIS A CA 1
ATOM 669 C C . HIS A 1 84 ? -0.521 3.450 8.122 1.00 95.81 84 HIS A C 1
ATOM 671 O O . HIS A 1 84 ? 0.301 3.999 7.396 1.00 95.81 84 HIS A O 1
ATOM 677 N N . PHE A 1 85 ? -1.834 3.685 8.029 1.00 97.31 85 PHE A N 1
ATOM 678 C CA . PHE A 1 85 ? -2.431 4.562 7.020 1.00 97.31 85 PHE A CA 1
ATOM 679 C C . PHE A 1 85 ? -3.522 5.429 7.636 1.00 97.31 85 PHE A C 1
ATOM 681 O O . PHE A 1 85 ? -4.517 4.920 8.152 1.00 97.31 85 PHE A O 1
ATOM 688 N N . SER A 1 86 ? -3.369 6.746 7.548 1.00 96.06 86 SER A N 1
ATOM 689 C CA . SER A 1 86 ? -4.280 7.702 8.179 1.00 96.06 86 SER A CA 1
ATOM 690 C C . SER A 1 86 ? -5.639 7.786 7.472 1.00 96.06 86 SER A C 1
ATOM 692 O O . SER A 1 86 ? -6.660 8.076 8.100 1.00 96.06 86 SER A O 1
ATOM 694 N N . CYS A 1 87 ? -5.673 7.492 6.171 1.00 97.19 87 CYS A N 1
ATOM 695 C CA . CYS A 1 87 ? -6.869 7.527 5.339 1.00 97.19 87 CYS A CA 1
ATOM 696 C C . CYS A 1 87 ? -6.779 6.548 4.158 1.00 97.19 87 CYS A C 1
ATOM 698 O O . CYS A 1 87 ? -5.727 5.976 3.864 1.00 97.19 87 CYS A O 1
ATOM 700 N N . LYS A 1 88 ? -7.899 6.355 3.452 1.00 96.75 88 LYS A N 1
ATOM 701 C CA . LYS A 1 88 ? -7.959 5.426 2.312 1.00 96.75 88 LYS A CA 1
ATOM 702 C C . LYS A 1 88 ? -7.182 5.929 1.091 1.00 96.75 88 LYS A C 1
ATOM 704 O O . LYS A 1 88 ? -6.761 5.134 0.256 1.00 96.75 88 LYS A O 1
ATOM 709 N N . GLU A 1 89 ? -6.985 7.238 0.982 1.00 97.94 89 GLU A N 1
ATOM 710 C CA . GLU A 1 89 ? -6.198 7.886 -0.061 1.00 97.94 89 GLU A CA 1
ATOM 711 C C . GLU A 1 89 ? -4.710 7.533 0.072 1.00 97.94 89 GLU A C 1
ATOM 713 O O . GLU A 1 89 ? -4.053 7.281 -0.938 1.00 97.94 89 GLU A O 1
ATOM 718 N N . GLU A 1 90 ? -4.187 7.435 1.300 1.00 97.81 90 GLU A N 1
ATOM 719 C CA . GLU A 1 90 ? -2.820 6.957 1.544 1.00 97.81 90 GLU A CA 1
ATOM 720 C C . GLU A 1 90 ? -2.659 5.490 1.146 1.00 97.81 90 GLU A C 1
ATOM 722 O O . GLU A 1 90 ? -1.694 5.145 0.464 1.00 97.81 90 GLU A O 1
ATOM 727 N N . VAL A 1 91 ? -3.635 4.643 1.491 1.00 97.81 91 VAL A N 1
ATOM 728 C CA . VAL A 1 91 ? -3.664 3.238 1.055 1.00 97.81 91 VAL A CA 1
ATOM 729 C C . VAL A 1 91 ? -3.633 3.155 -0.472 1.00 97.81 91 VAL A C 1
ATOM 731 O O . VAL A 1 91 ? -2.824 2.423 -1.040 1.00 97.81 91 VAL A O 1
ATOM 734 N N . LEU A 1 92 ? -4.472 3.939 -1.158 1.00 97.62 92 LEU A N 1
ATOM 735 C CA . LEU A 1 92 ? -4.496 3.978 -2.620 1.00 97.62 92 LEU A CA 1
ATOM 736 C C . LEU A 1 92 ? -3.151 4.440 -3.198 1.00 97.62 92 LEU A C 1
ATOM 738 O O . LEU A 1 92 ? -2.632 3.814 -4.120 1.00 97.62 92 LEU A O 1
ATOM 742 N N . SER A 1 93 ? -2.572 5.509 -2.650 1.00 97.62 93 SER A N 1
ATOM 743 C CA . SER A 1 93 ? -1.269 6.032 -3.072 1.00 97.62 93 SER A CA 1
ATOM 744 C C . SER A 1 93 ? -0.156 4.989 -2.914 1.00 97.62 93 SER A C 1
ATOM 746 O O . SER A 1 93 ? 0.651 4.786 -3.828 1.00 97.62 93 SER A O 1
ATOM 748 N N . ALA A 1 94 ? -0.151 4.259 -1.797 1.00 96.94 94 ALA A N 1
ATOM 749 C CA . ALA A 1 94 ? 0.790 3.174 -1.547 1.00 96.94 94 ALA A CA 1
ATOM 750 C C . ALA A 1 94 ? 0.613 2.016 -2.544 1.00 96.94 94 ALA A C 1
ATOM 752 O O . ALA A 1 94 ? 1.601 1.536 -3.102 1.00 96.94 94 ALA A O 1
ATOM 753 N N . ILE A 1 95 ? -0.629 1.619 -2.852 1.00 97.00 95 ILE A N 1
ATOM 754 C CA . ILE A 1 95 ? -0.916 0.611 -3.888 1.00 97.00 95 ILE A CA 1
ATOM 755 C C . ILE A 1 95 ? -0.393 1.068 -5.252 1.00 97.00 95 ILE A C 1
ATOM 757 O O . ILE A 1 95 ? 0.273 0.289 -5.937 1.00 97.00 95 ILE A O 1
ATOM 761 N N . CYS A 1 96 ? -0.661 2.314 -5.647 1.00 96.19 96 CYS A N 1
ATOM 762 C CA . CYS A 1 96 ? -0.177 2.876 -6.909 1.00 96.19 96 CYS A CA 1
ATOM 763 C C . CYS A 1 96 ? 1.353 2.876 -6.972 1.00 96.19 96 CYS A C 1
ATOM 765 O O . CYS A 1 96 ? 1.929 2.483 -7.985 1.00 96.19 96 CYS A O 1
ATOM 767 N N . THR A 1 97 ? 2.009 3.256 -5.876 1.00 96.31 97 THR A N 1
ATOM 768 C CA . THR A 1 97 ? 3.472 3.279 -5.769 1.00 96.31 97 THR A CA 1
ATOM 769 C C . THR A 1 97 ? 4.061 1.874 -5.902 1.00 96.31 97 THR A C 1
ATOM 771 O O . THR A 1 97 ? 4.964 1.671 -6.713 1.00 96.31 97 THR A O 1
ATOM 774 N N . GLN A 1 98 ? 3.514 0.885 -5.183 1.00 94.62 98 GLN A N 1
ATOM 775 C CA . GLN A 1 98 ? 3.933 -0.517 -5.309 1.00 94.62 98 GLN A CA 1
ATOM 776 C C . GLN A 1 98 ? 3.721 -1.043 -6.733 1.00 94.62 98 GLN A C 1
ATOM 778 O O . GLN A 1 98 ? 4.605 -1.691 -7.287 1.00 94.62 98 GLN A O 1
ATOM 783 N N . SER A 1 99 ? 2.578 -0.730 -7.346 1.00 93.50 99 SER A N 1
ATOM 784 C CA . SER A 1 99 ? 2.253 -1.183 -8.704 1.00 93.50 99 SER A CA 1
ATOM 785 C C . SER A 1 99 ? 3.213 -0.587 -9.734 1.00 93.50 99 SER A C 1
ATOM 787 O O . SER A 1 99 ? 3.708 -1.294 -10.608 1.00 93.50 99 SER A O 1
ATOM 789 N N . LEU A 1 100 ? 3.535 0.704 -9.613 1.00 94.44 100 LEU A N 1
ATOM 790 C CA . LEU A 1 100 ? 4.477 1.366 -10.511 1.00 94.44 100 LEU A CA 1
ATOM 791 C C . LEU A 1 100 ? 5.901 0.818 -10.350 1.00 94.44 100 LEU A C 1
ATOM 793 O O . LEU A 1 100 ? 6.586 0.617 -11.352 1.00 94.44 100 LEU A O 1
ATOM 797 N N . ALA A 1 101 ? 6.330 0.535 -9.117 1.00 93.62 101 ALA A N 1
ATOM 798 C CA . ALA A 1 101 ? 7.615 -0.110 -8.854 1.00 93.62 101 ALA A CA 1
ATOM 799 C C . ALA A 1 101 ? 7.683 -1.510 -9.488 1.00 93.62 101 ALA A C 1
ATOM 801 O O . ALA A 1 101 ? 8.630 -1.810 -10.210 1.00 93.62 101 ALA A O 1
ATOM 802 N N . GLN A 1 102 ? 6.634 -2.323 -9.325 1.00 90.75 102 GLN A N 1
ATOM 803 C CA . GLN A 1 102 ? 6.537 -3.642 -9.961 1.00 90.75 102 GLN A CA 1
ATOM 804 C C . GLN A 1 102 ? 6.592 -3.550 -11.490 1.00 90.75 102 GLN A C 1
ATOM 806 O O . GLN A 1 102 ? 7.302 -4.320 -12.136 1.00 90.75 102 GLN A O 1
ATOM 811 N N . MET A 1 103 ? 5.885 -2.584 -12.087 1.00 90.56 103 MET A N 1
ATOM 812 C CA . MET A 1 103 ? 5.967 -2.343 -13.529 1.00 90.56 103 MET A CA 1
ATOM 813 C C . MET A 1 103 ? 7.392 -1.964 -13.948 1.00 90.56 103 MET A C 1
ATOM 815 O O . MET A 1 103 ? 7.905 -2.520 -14.918 1.00 90.56 103 MET A O 1
ATOM 819 N N . ALA A 1 104 ? 8.050 -1.059 -13.219 1.00 91.62 104 ALA A N 1
ATOM 820 C CA . ALA A 1 104 ? 9.429 -0.660 -13.494 1.00 91.62 104 ALA A CA 1
ATOM 821 C C . ALA A 1 104 ? 10.399 -1.854 -13.435 1.00 91.62 104 ALA A C 1
ATOM 823 O O . ALA A 1 104 ? 11.234 -2.003 -14.331 1.00 91.62 104 ALA A O 1
ATOM 824 N N . ASP A 1 105 ? 10.237 -2.742 -12.454 1.00 90.62 105 ASP A N 1
ATOM 825 C CA . ASP A 1 105 ? 11.038 -3.961 -12.325 1.00 90.62 105 ASP A CA 1
ATOM 826 C C . ASP A 1 105 ? 10.824 -4.918 -13.503 1.00 90.62 105 ASP A C 1
ATOM 828 O O . ASP A 1 105 ? 11.793 -5.454 -14.050 1.00 90.62 105 ASP A O 1
ATOM 832 N N . LEU A 1 106 ? 9.578 -5.095 -13.958 1.00 87.25 106 LEU A N 1
ATOM 833 C CA . LEU A 1 106 ? 9.275 -5.898 -15.147 1.00 87.25 106 LEU A CA 1
ATOM 834 C C . LEU A 1 106 ? 9.961 -5.334 -16.398 1.00 87.25 106 LEU A C 1
ATOM 836 O O . LEU A 1 106 ? 10.544 -6.096 -17.177 1.00 87.25 106 LEU A O 1
ATOM 840 N N . PHE A 1 107 ? 9.955 -4.010 -16.580 1.00 87.06 107 PHE A N 1
ATOM 841 C CA . PHE A 1 107 ? 10.672 -3.360 -17.681 1.00 87.06 107 PHE A CA 1
ATOM 842 C C . PHE A 1 107 ? 12.188 -3.547 -17.567 1.00 87.06 107 PHE A C 1
ATOM 844 O O . PHE A 1 107 ? 12.837 -3.896 -18.558 1.00 87.06 107 PHE A O 1
ATOM 851 N N . ALA A 1 108 ? 12.757 -3.370 -16.372 1.00 87.56 108 ALA A N 1
ATOM 852 C CA . ALA A 1 108 ? 14.185 -3.555 -16.129 1.00 87.56 108 ALA A CA 1
ATOM 853 C C . ALA A 1 108 ? 14.630 -4.992 -16.450 1.00 87.56 108 ALA A C 1
ATOM 855 O O . ALA A 1 108 ? 15.623 -5.194 -17.151 1.00 87.56 108 ALA A O 1
ATOM 856 N N . GLN A 1 109 ? 13.854 -5.992 -16.029 1.00 82.44 109 GLN A N 1
ATOM 857 C CA . GLN A 1 109 ? 14.108 -7.407 -16.322 1.00 82.44 109 GLN A CA 1
ATOM 858 C C . GLN A 1 109 ? 13.889 -7.759 -17.801 1.00 82.44 109 GLN A C 1
ATOM 860 O O . GLN A 1 109 ? 14.628 -8.553 -18.377 1.00 82.44 109 GLN A O 1
ATOM 865 N N . GLY A 1 110 ? 12.896 -7.166 -18.464 1.00 83.50 110 GLY A N 1
ATOM 866 C CA . GLY A 1 110 ? 12.740 -7.300 -19.915 1.00 83.50 110 GLY A CA 1
ATOM 867 C C . GLY A 1 110 ? 13.941 -6.743 -20.681 1.00 83.50 110 GLY A C 1
ATOM 868 O O . GLY A 1 110 ? 14.361 -7.297 -21.700 1.00 83.50 110 GLY A O 1
ATOM 869 N N . ASN A 1 111 ? 14.548 -5.678 -20.156 1.00 80.62 111 ASN A N 1
ATOM 870 C CA . ASN A 1 111 ? 15.733 -5.063 -20.733 1.00 80.62 111 ASN A CA 1
ATOM 871 C C . ASN A 1 111 ? 16.992 -5.944 -20.575 1.00 80.62 111 ASN A C 1
ATOM 873 O O . ASN A 1 111 ? 17.885 -5.848 -21.412 1.00 80.62 111 ASN A O 1
ATOM 877 N N . THR A 1 112 ? 17.072 -6.843 -19.591 1.00 83.19 112 THR A N 1
ATOM 878 C CA . THR A 1 112 ? 18.203 -7.790 -19.481 1.00 83.19 112 THR A CA 1
ATOM 879 C C . THR A 1 112 ? 18.091 -8.988 -20.427 1.00 83.19 112 THR A C 1
ATOM 881 O O . THR A 1 112 ? 19.071 -9.705 -20.628 1.00 83.19 112 THR A O 1
ATOM 884 N N . PHE A 1 113 ? 16.932 -9.204 -21.059 1.00 78.69 113 PHE A N 1
ATOM 885 C CA . PHE A 1 113 ? 16.748 -10.291 -22.016 1.00 78.69 113 PHE A CA 1
ATOM 886 C C . PHE A 1 113 ? 17.549 -10.043 -23.307 1.00 78.69 113 PHE A C 1
ATOM 888 O O . PHE A 1 113 ? 17.318 -9.064 -24.024 1.00 78.69 113 PHE A O 1
ATOM 895 N N . SER A 1 114 ? 18.477 -10.954 -23.612 1.00 72.19 114 SER A N 1
ATOM 896 C CA . SER A 1 114 ? 19.299 -10.935 -24.827 1.00 72.19 114 SER A CA 1
ATOM 897 C C . SER A 1 114 ? 18.502 -11.493 -26.010 1.00 72.19 114 SER A C 1
ATOM 899 O O . SER A 1 114 ? 18.596 -12.667 -26.358 1.00 72.19 114 SER A O 1
ATOM 901 N N . GLY A 1 115 ? 17.651 -10.649 -26.587 1.00 81.75 115 GLY A N 1
ATOM 902 C CA 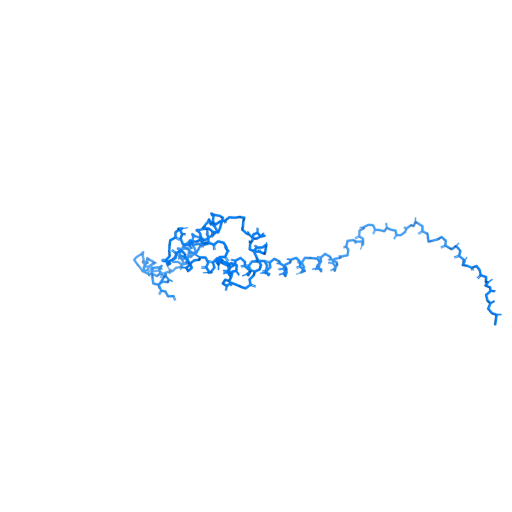. GLY A 1 115 ? 16.829 -10.967 -27.751 1.00 81.75 115 GLY A CA 1
ATOM 903 C C . GLY A 1 115 ? 16.532 -9.722 -28.581 1.00 81.75 115 GLY A C 1
ATOM 904 O O . GLY A 1 115 ? 16.895 -8.598 -28.221 1.00 81.75 115 GLY A O 1
ATOM 905 N N . ARG A 1 116 ? 15.847 -9.899 -29.708 1.00 85.00 116 ARG A N 1
ATOM 906 C CA . ARG A 1 116 ? 15.388 -8.781 -30.546 1.00 85.00 116 ARG A CA 1
ATOM 907 C C . ARG A 1 116 ? 14.339 -7.972 -29.786 1.00 85.00 116 ARG A C 1
ATOM 909 O O . ARG A 1 116 ? 13.641 -8.498 -28.923 1.00 85.00 116 ARG A O 1
ATOM 916 N N . THR A 1 117 ? 14.146 -6.706 -30.152 1.00 83.19 117 THR A N 1
ATOM 917 C CA . THR A 1 117 ? 13.188 -5.802 -29.484 1.00 83.19 117 THR A CA 1
ATOM 918 C C . THR A 1 117 ? 11.786 -6.407 -29.327 1.00 83.19 117 THR A C 1
ATOM 920 O O . THR A 1 117 ? 11.164 -6.249 -28.280 1.00 83.19 117 THR A O 1
ATOM 923 N N . ARG A 1 118 ? 11.308 -7.171 -30.322 1.00 83.94 118 ARG A N 1
ATOM 924 C CA . ARG A 1 118 ? 10.024 -7.891 -30.248 1.00 83.94 118 ARG A CA 1
ATOM 925 C C . ARG A 1 118 ? 10.008 -8.966 -29.153 1.00 83.94 118 ARG A C 1
ATOM 927 O O . ARG A 1 118 ? 9.015 -9.087 -28.451 1.00 83.94 118 ARG A O 1
ATOM 934 N N . GLU A 1 119 ? 11.085 -9.727 -28.993 1.00 84.81 119 GLU A N 1
ATOM 935 C CA . GLU A 1 119 ? 11.194 -10.784 -27.978 1.00 84.81 119 GLU A CA 1
ATOM 936 C C . GLU A 1 119 ? 11.300 -10.186 -26.573 1.00 84.81 119 GLU A C 1
ATOM 938 O O . GLU A 1 119 ? 10.646 -10.669 -25.655 1.00 84.81 119 GLU A O 1
ATOM 943 N N . ARG A 1 120 ? 12.032 -9.074 -26.424 1.00 81.06 120 ARG A N 1
ATOM 944 C CA . ARG A 1 120 ? 12.107 -8.309 -25.167 1.00 81.06 120 ARG A CA 1
ATOM 945 C C . ARG A 1 120 ? 10.733 -7.778 -24.754 1.00 81.06 120 ARG A C 1
ATOM 947 O O . ARG A 1 120 ? 10.350 -7.918 -23.599 1.00 81.06 120 ARG A O 1
ATOM 954 N N . MET A 1 121 ? 9.962 -7.247 -25.708 1.00 82.94 121 MET A N 1
ATOM 955 C CA . MET A 1 121 ? 8.587 -6.795 -25.465 1.00 82.94 121 MET A CA 1
ATOM 956 C C . MET A 1 121 ? 7.663 -7.952 -25.051 1.00 82.94 121 MET A C 1
ATOM 958 O O . MET A 1 121 ? 6.919 -7.830 -24.081 1.00 82.94 121 MET A O 1
ATOM 962 N N . MET A 1 122 ? 7.736 -9.099 -25.738 1.00 83.75 122 MET A N 1
ATOM 963 C CA . MET A 1 122 ? 6.948 -10.284 -25.367 1.00 83.75 122 MET A CA 1
ATOM 964 C C . MET A 1 122 ? 7.337 -10.828 -23.987 1.00 83.75 122 MET A C 1
ATOM 966 O O . MET A 1 122 ? 6.458 -11.225 -23.228 1.00 83.75 122 MET A O 1
ATOM 970 N N . ALA A 1 123 ? 8.624 -10.802 -23.632 1.00 79.62 123 ALA A N 1
ATOM 971 C CA . ALA A 1 123 ? 9.104 -11.250 -22.327 1.00 79.62 123 ALA A CA 1
ATOM 972 C C . ALA A 1 123 ? 8.578 -10.391 -21.164 1.00 79.62 123 ALA A C 1
ATOM 974 O O . ALA A 1 123 ? 8.418 -10.906 -20.059 1.00 79.62 123 ALA A O 1
ATOM 975 N N . ILE A 1 124 ? 8.296 -9.104 -21.398 1.00 81.94 124 ILE A N 1
ATOM 976 C CA . ILE A 1 124 ? 7.643 -8.233 -20.408 1.00 81.94 124 ILE A CA 1
ATOM 977 C C . ILE A 1 124 ? 6.165 -8.613 -20.279 1.00 81.94 124 ILE A C 1
ATOM 979 O O . ILE A 1 124 ? 5.690 -8.859 -19.174 1.00 81.94 124 ILE A O 1
ATOM 983 N N . GLY A 1 125 ? 5.456 -8.730 -21.407 1.00 74.62 125 GLY A N 1
ATOM 984 C CA . GLY A 1 125 ? 4.028 -9.062 -21.414 1.00 74.62 125 GLY A CA 1
ATOM 985 C C . GLY A 1 1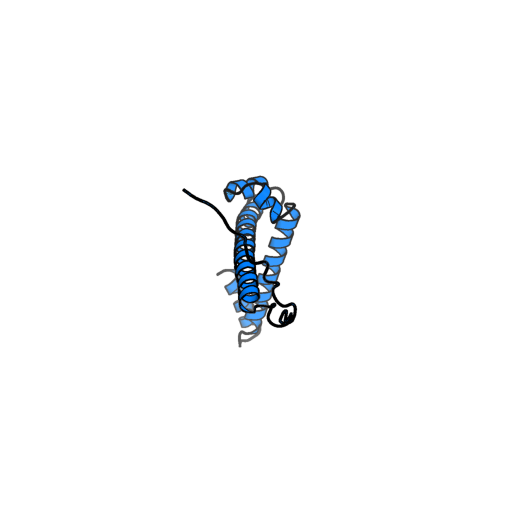25 ? 3.716 -10.437 -20.818 1.00 74.62 125 GLY A C 1
ATOM 986 O O . GLY A 1 125 ? 2.776 -10.568 -20.044 1.00 74.62 125 GLY A O 1
ATOM 987 N N . PHE A 1 126 ? 4.527 -11.457 -21.111 1.00 70.94 126 PHE A N 1
ATOM 988 C CA . PHE A 1 126 ? 4.305 -12.815 -20.600 1.00 70.94 126 PHE A CA 1
ATOM 989 C C . PHE A 1 126 ? 4.492 -12.909 -19.077 1.00 70.94 126 PHE A C 1
ATOM 991 O O . PHE A 1 126 ? 3.800 -13.677 -18.420 1.00 70.94 126 PHE A O 1
ATOM 998 N N . ARG A 1 127 ? 5.392 -12.099 -18.503 1.00 65.25 127 ARG A N 1
ATOM 999 C CA . ARG A 1 127 ? 5.632 -12.050 -17.051 1.00 65.25 127 ARG A CA 1
ATOM 1000 C C . ARG A 1 127 ? 4.587 -11.251 -16.283 1.00 65.25 127 ARG A C 1
ATOM 1002 O O . ARG A 1 127 ? 4.418 -11.490 -15.101 1.00 65.25 127 ARG A O 1
ATOM 1009 N N . ALA A 1 128 ? 3.887 -10.328 -16.938 1.00 61.84 128 ALA A N 1
ATOM 1010 C CA . ALA A 1 128 ? 2.790 -9.595 -16.312 1.00 61.84 128 ALA A CA 1
ATOM 1011 C C . ALA A 1 128 ? 1.528 -10.462 -16.099 1.00 61.84 128 ALA A C 1
ATOM 1013 O O . ALA A 1 128 ? 0.633 -10.057 -15.363 1.00 61.84 128 ALA A O 1
ATOM 1014 N N . HIS A 1 129 ? 1.449 -11.631 -16.749 1.00 53.72 129 HIS A N 1
ATOM 1015 C CA . HIS A 1 129 ? 0.305 -12.551 -16.711 1.00 53.72 129 HIS A CA 1
ATOM 1016 C C . HIS A 1 129 ? 0.592 -13.897 -16.014 1.00 53.72 129 HIS A C 1
ATOM 1018 O O . HIS A 1 129 ? -0.287 -14.760 -16.016 1.00 53.72 129 HIS A O 1
ATOM 1024 N N . ALA A 1 130 ? 1.792 -14.090 -15.459 1.00 43.19 130 ALA A N 1
ATOM 1025 C CA . ALA A 1 130 ? 2.216 -15.303 -14.752 1.00 43.19 130 ALA A CA 1
ATOM 1026 C C . ALA A 1 130 ? 2.307 -15.044 -13.244 1.00 43.19 130 ALA A C 1
ATOM 1028 O O . ALA A 1 130 ? 1.949 -15.967 -12.481 1.00 43.19 130 ALA A O 1
#

Sequence (130 aa):
MTSTPALPSEKAKPHDFDPLTFFDVSYIYGVMANTARKQREWQQREDLILGVARQMLLEGGYLGLNMDRIAEALEYSKGTIYQHFSCKEEVLSAICTQSLAQMADLFAQGNTFSGRTRERMMAIGFRAHA